Protein AF-A0A814SRB3-F1 (afdb_monomer)

InterPro domains:
  IPR000651 Ras-like guanine nucleotide exchange factor, N-terminal [PF00618] (20-119)
  IPR000651 Ras-like guanine nucleotide exchange factor, N-terminal [PS50212] (16-151)
  IPR023578 Ras guanine nucleotide exchange factor domain superfamily [SSF48366] (12-140)

Secondary structure (DSSP, 8-state):
------------------------HHHHHHHHHHHTTTS---TT-THHHHHHHHHHHHS-HHHHHHHHHHHHHPPP--SSS--HHHHHHHHHHHHHHHHHHHHHHGGGTTSSHHHHHHHHHHHHHHHHHTTT-TTHHHHHHHHHHHHHTT-

Nearest PDB structures (foldseek):
  4mgk-assembly1_E  TM=8.396E-01  e=3.286E-05  Mus musculus
  3cf6-assembly1_E  TM=8.317E-01  e=3.627E-05  Mus musculus
  7b9s-assembly1_W  TM=4.791E-01  e=9.067E+00  M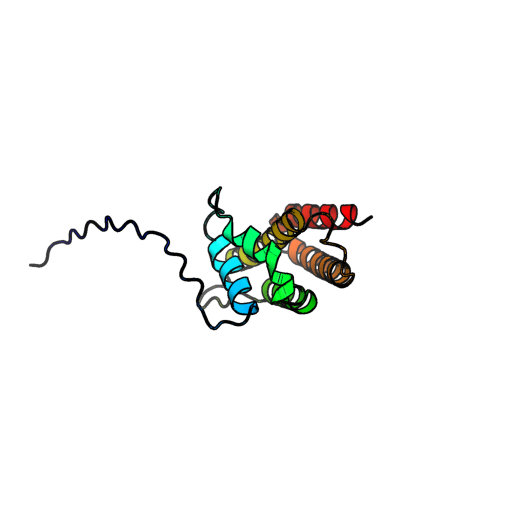ycobacterium xenopi RIVM700367

Foldseek 3Di:
DDDDDDPPPPDPPPPPPPPDDPDQLLVVLVCCLVPCLVPDNPVPCCVLLVCLVCVVVRPPPVRSLVSLVCQLPDQPPDPDDSPVVVNVSSNVSSLVSVLVSCVSCPPNQPVDVVSVVSLVVSLVVLVVCCVVPVVSVVSSVSSVVSNVVVD

pLDDT: mean 74.63, std 18.56, range [32.97, 94.38]

Organism: NCBI:txid433720

Sequence (151 aa):
MSTRGSLSCSDRKSFHKYFVMSGTSEKMLEHFLETYICVTYEEGDTSLDDFLSTYVIFMPINQICARLLSIYKAKPQSRLGENIDLVLQQKVKVIRFILEWYDVSRETFFEDPKINVFLEDLHQLIRVDMKIFSQLKEEIKLIEAIIENDT

Solvent-accessible surface area (backbone atoms only — not comparable to full-atom values): 9365 Å² total; per-residue (Å²): 134,91,77,82,89,80,83,80,78,84,68,84,73,72,82,73,78,75,88,78,68,104,53,61,59,66,54,53,53,51,48,44,59,61,49,48,66,64,46,74,73,59,94,81,67,60,65,58,56,57,42,63,74,48,38,73,82,69,40,52,68,71,55,55,50,52,48,52,52,52,57,53,71,50,75,72,88,56,88,77,60,88,52,63,64,60,48,48,50,50,40,51,38,52,53,51,51,50,53,52,46,42,67,70,38,50,90,61,50,68,74,50,68,65,49,56,57,45,50,54,54,50,50,58,49,49,66,59,47,34,78,80,36,71,74,46,60,60,55,49,52,56,53,50,52,54,60,58,72,77,110

Radius of gyration: 18.44 Å; Cα contacts (8 Å, |Δi|>4): 79; chains: 1; bounding box: 42×43×53 Å

Mean predicted aligned error: 11.33 Å

Structure (mmCIF, N/CA/C/O backbone):
data_AF-A0A814SRB3-F1
#
_entry.id   AF-A0A814SRB3-F1
#
loop_
_atom_site.group_PDB
_atom_site.id
_atom_site.type_symbol
_atom_site.label_atom_id
_atom_site.label_alt_id
_atom_site.label_comp_id
_atom_site.label_asym_id
_atom_site.label_entity_id
_atom_site.label_seq_id
_atom_site.pdbx_PDB_ins_code
_atom_site.Cartn_x
_atom_site.Cartn_y
_atom_site.Cartn_z
_atom_site.occupancy
_atom_site.B_iso_or_equiv
_atom_site.auth_seq_id
_atom_site.auth_comp_id
_atom_site.auth_asym_id
_atom_site.auth_atom_id
_atom_site.pdbx_PDB_model_num
ATOM 1 N N . MET A 1 1 ? 29.426 31.732 36.204 1.00 36.28 1 MET A N 1
ATOM 2 C CA . MET A 1 1 ? 28.036 32.015 35.794 1.00 36.28 1 MET A CA 1
ATOM 3 C C . MET A 1 1 ? 27.944 31.731 34.307 1.00 36.28 1 MET A C 1
ATOM 5 O O . MET A 1 1 ? 28.522 32.465 33.519 1.00 36.28 1 MET A O 1
ATOM 9 N N . SER A 1 2 ? 27.339 30.597 33.951 1.00 39.72 2 SER A N 1
ATOM 10 C CA . SER A 1 2 ? 27.008 30.256 32.567 1.00 39.72 2 SER A CA 1
ATOM 11 C C . SER A 1 2 ? 25.901 31.167 32.070 1.00 39.72 2 SER A C 1
ATOM 13 O O . SER A 1 2 ? 24.869 31.257 32.730 1.00 39.72 2 SER A O 1
ATOM 15 N N . THR A 1 3 ? 26.058 31.730 30.874 1.00 37.88 3 THR A N 1
ATOM 16 C CA . THR A 1 3 ? 24.902 32.138 30.072 1.00 37.88 3 THR A CA 1
ATOM 17 C C . THR A 1 3 ? 25.251 32.161 28.589 1.00 37.88 3 THR A C 1
ATOM 19 O O . THR A 1 3 ? 26.063 32.971 28.165 1.00 37.88 3 THR A O 1
ATOM 22 N N . ARG A 1 4 ? 24.565 31.264 27.862 1.00 34.19 4 ARG A N 1
ATOM 23 C CA . ARG A 1 4 ? 23.973 31.413 26.518 1.00 34.19 4 ARG A CA 1
ATOM 24 C C . ARG A 1 4 ? 24.937 31.828 25.395 1.00 34.19 4 ARG A C 1
ATOM 26 O O . ARG A 1 4 ? 25.392 32.954 25.338 1.00 34.19 4 ARG A O 1
ATOM 33 N N . GLY A 1 5 ? 25.271 30.962 24.441 1.00 36.69 5 GLY A N 1
ATOM 34 C CA . GLY A 1 5 ? 24.335 30.140 23.673 1.00 36.69 5 GLY A CA 1
ATOM 35 C C . GLY A 1 5 ? 23.765 30.982 22.536 1.00 36.69 5 GLY A C 1
ATOM 36 O O . GLY A 1 5 ? 22.686 31.551 22.655 1.00 36.69 5 GLY A O 1
ATOM 37 N N . SER A 1 6 ? 24.523 31.094 21.451 1.00 36.88 6 SER A N 1
ATOM 38 C CA . SER A 1 6 ? 24.049 31.589 20.159 1.00 36.88 6 SER A CA 1
ATOM 39 C C . SER A 1 6 ? 24.796 30.823 19.073 1.00 36.88 6 SER A C 1
ATOM 41 O O . SER A 1 6 ? 25.716 31.339 18.450 1.00 36.88 6 SER A O 1
ATOM 43 N N . LEU A 1 7 ? 24.431 29.551 18.891 1.00 39.53 7 LEU A N 1
ATOM 44 C CA . LEU A 1 7 ? 24.658 28.887 17.613 1.00 39.53 7 LEU A CA 1
ATOM 45 C C . LEU A 1 7 ? 23.464 29.243 16.730 1.00 39.53 7 LEU A C 1
ATOM 47 O O . LEU A 1 7 ? 22.395 28.644 16.819 1.00 39.53 7 LEU A O 1
ATOM 51 N N . SER A 1 8 ? 23.658 30.276 15.917 1.00 37.69 8 SER A N 1
ATOM 52 C CA . S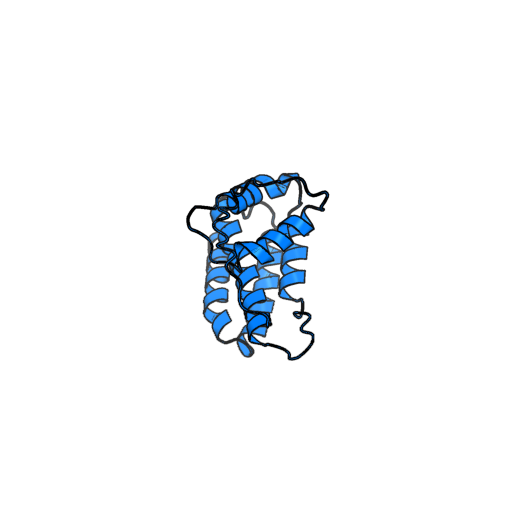ER A 1 8 ? 22.900 30.456 14.687 1.00 37.69 8 SER A CA 1
ATOM 53 C C . SER A 1 8 ? 23.287 29.299 13.770 1.00 37.69 8 SER A C 1
ATOM 55 O O . SER A 1 8 ? 24.365 29.317 13.181 1.00 37.69 8 SER A O 1
ATOM 57 N N . CYS A 1 9 ? 22.461 28.256 13.703 1.00 32.97 9 CYS A N 1
ATOM 58 C CA . CYS A 1 9 ? 22.652 27.189 12.728 1.00 32.97 9 CYS A CA 1
ATOM 59 C C . CYS A 1 9 ? 21.908 27.580 11.449 1.00 32.97 9 CYS A C 1
ATOM 61 O O . CYS A 1 9 ? 20.851 27.049 11.121 1.00 32.97 9 CYS A O 1
ATOM 63 N N . SER A 1 10 ? 22.480 28.543 10.732 1.00 46.66 10 SER A N 1
ATOM 64 C CA . SER A 1 10 ? 22.269 28.667 9.294 1.00 46.66 10 SER A CA 1
ATOM 65 C C . SER A 1 10 ? 23.142 27.624 8.604 1.00 46.66 10 SER A C 1
ATOM 67 O O . SER A 1 10 ? 24.121 27.970 7.957 1.00 46.66 10 SER A O 1
ATOM 69 N N . ASP A 1 11 ? 22.801 26.347 8.753 1.00 38.66 11 ASP A N 1
ATOM 70 C CA . ASP A 1 11 ? 23.360 25.290 7.918 1.00 38.66 11 ASP A CA 1
ATOM 71 C C . ASP A 1 11 ? 22.250 24.783 7.013 1.00 38.66 11 ASP A C 1
ATOM 73 O O . ASP A 1 11 ? 21.503 23.854 7.327 1.00 38.66 11 ASP A O 1
ATOM 77 N N . ARG A 1 12 ? 22.143 25.446 5.857 1.00 46.28 12 ARG A N 1
ATOM 78 C CA . ARG A 1 12 ? 21.509 24.884 4.668 1.00 46.28 12 ARG A CA 1
ATOM 79 C C . ARG A 1 12 ? 22.266 23.607 4.330 1.00 46.28 12 ARG A C 1
ATOM 81 O O . ARG A 1 12 ? 23.231 23.635 3.572 1.00 46.28 12 ARG A O 1
ATOM 88 N N . LYS A 1 13 ? 21.832 22.490 4.914 1.00 41.09 13 LYS A N 1
ATOM 89 C CA . LYS A 1 13 ? 22.246 21.151 4.513 1.00 41.09 13 LYS A CA 1
ATOM 90 C C . LYS A 1 13 ? 21.682 20.924 3.122 1.00 41.09 13 LYS A C 1
ATOM 92 O O . LYS A 1 13 ? 20.573 20.446 2.931 1.00 41.09 13 LYS A O 1
ATOM 97 N N . SER A 1 14 ? 22.466 21.345 2.144 1.00 41.34 14 SER A N 1
ATOM 98 C CA . SER A 1 14 ? 22.407 20.869 0.781 1.00 41.34 14 SER A CA 1
ATOM 99 C C . SER A 1 14 ? 22.209 19.356 0.816 1.00 41.34 14 SER A C 1
ATOM 101 O O . SER A 1 14 ? 23.125 18.640 1.229 1.00 41.34 14 SER A O 1
ATOM 103 N N . PHE A 1 15 ? 21.011 18.912 0.429 1.00 37.53 15 PHE A N 1
ATOM 104 C CA . PHE A 1 15 ? 20.609 17.525 0.215 1.00 37.53 15 PHE A CA 1
ATOM 105 C C . PHE A 1 15 ? 21.482 16.913 -0.889 1.00 37.53 15 PHE A C 1
ATOM 107 O O . PHE A 1 15 ? 21.058 16.673 -2.013 1.00 37.53 15 PHE A O 1
ATOM 114 N N . HIS A 1 16 ? 22.754 16.683 -0.577 1.00 39.22 16 HIS A N 1
ATOM 115 C CA . HIS A 1 16 ? 23.596 15.777 -1.332 1.00 39.22 16 HIS A CA 1
ATOM 116 C C . HIS A 1 16 ? 23.114 14.390 -0.939 1.00 39.22 16 HIS A C 1
ATOM 118 O O . HIS A 1 16 ? 23.508 13.822 0.077 1.00 39.22 16 HIS A O 1
ATOM 124 N N . LYS A 1 17 ? 22.138 13.937 -1.720 1.00 47.78 17 LYS A N 1
ATOM 125 C CA . LYS A 1 17 ? 21.506 12.626 -1.743 1.00 47.78 17 LYS A CA 1
ATOM 126 C C . LYS A 1 17 ? 22.597 11.559 -1.929 1.00 47.78 17 LYS A C 1
ATOM 128 O O . LYS A 1 17 ? 22.854 11.099 -3.035 1.00 47.78 17 LYS A O 1
ATOM 133 N N . TYR A 1 18 ? 23.289 11.200 -0.845 1.00 45.28 18 TYR A N 1
ATOM 134 C CA . TYR A 1 18 ? 24.219 10.071 -0.797 1.00 45.28 18 TYR A CA 1
ATOM 135 C C . TYR A 1 18 ? 23.410 8.766 -0.808 1.00 45.28 18 TYR A C 1
ATOM 137 O O . TYR A 1 18 ? 23.249 8.106 0.215 1.00 45.28 18 TYR A O 1
ATOM 145 N N . PHE A 1 19 ? 22.889 8.390 -1.978 1.00 42.22 19 PHE A N 1
ATOM 146 C CA . PHE A 1 19 ? 22.330 7.059 -2.233 1.00 42.22 19 PHE A CA 1
ATOM 147 C C . PHE A 1 19 ? 23.471 6.055 -2.421 1.00 42.22 19 PHE A C 1
ATOM 149 O O . PHE A 1 19 ? 23.709 5.528 -3.500 1.00 42.22 19 PHE A O 1
ATOM 156 N N . VAL A 1 20 ? 24.222 5.811 -1.352 1.00 43.62 20 VAL A N 1
ATOM 157 C CA . VAL A 1 20 ? 25.066 4.622 -1.243 1.00 43.62 20 VAL A CA 1
ATOM 158 C C . VAL A 1 20 ? 24.901 4.105 0.173 1.00 43.62 20 VAL A C 1
ATOM 160 O O . VAL A 1 20 ? 25.687 4.408 1.066 1.00 43.62 20 VAL A O 1
ATOM 163 N N . MET A 1 21 ? 23.846 3.329 0.395 1.00 46.47 21 MET A N 1
ATOM 164 C CA . MET A 1 21 ? 23.771 2.489 1.579 1.00 46.47 21 MET A CA 1
ATOM 165 C C . MET A 1 21 ? 23.646 1.042 1.128 1.00 46.47 21 MET A C 1
ATOM 167 O O . MET A 1 21 ? 22.774 0.693 0.344 1.00 46.47 21 MET A O 1
ATOM 171 N N . SER A 1 22 ? 24.555 0.217 1.638 1.00 48.94 22 SER A N 1
ATOM 172 C CA . SER A 1 22 ? 24.592 -1.247 1.566 1.00 48.94 22 SER A CA 1
ATOM 173 C C . SER A 1 2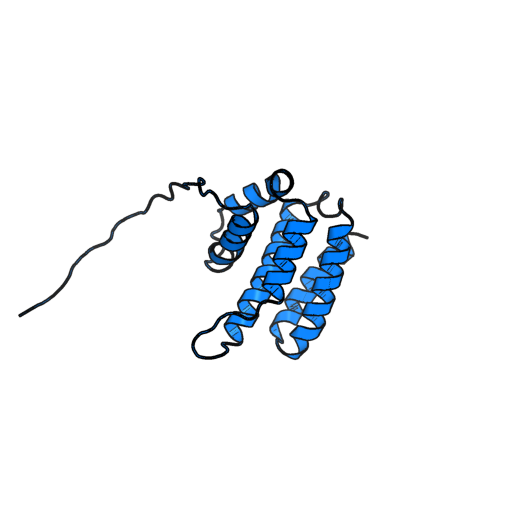2 ? 23.374 -1.880 2.272 1.00 48.94 22 SER A C 1
ATOM 175 O O . SER A 1 22 ? 23.494 -2.622 3.248 1.00 48.94 22 SER A O 1
ATOM 177 N N . GLY A 1 23 ? 22.167 -1.499 1.864 1.00 52.75 23 GLY A N 1
ATOM 178 C CA . GLY A 1 23 ? 20.904 -1.994 2.387 1.00 52.75 23 GLY A CA 1
ATOM 179 C C . GLY A 1 23 ? 20.193 -2.780 1.302 1.00 52.75 23 GLY A C 1
ATOM 180 O O . GLY A 1 23 ? 20.130 -2.336 0.161 1.00 52.75 23 GLY A O 1
ATOM 181 N N . THR A 1 24 ? 19.662 -3.948 1.648 1.00 67.12 24 THR A N 1
ATOM 182 C CA . THR A 1 24 ? 18.690 -4.650 0.807 1.00 67.12 24 THR A CA 1
ATOM 183 C C . THR A 1 24 ? 17.595 -3.676 0.363 1.00 67.12 24 THR A C 1
ATOM 185 O O . THR A 1 24 ? 17.286 -2.719 1.078 1.00 67.12 24 THR A O 1
ATOM 188 N N . SER A 1 25 ? 17.003 -3.903 -0.810 1.00 71.19 25 SER A N 1
ATOM 189 C CA . SER A 1 25 ? 15.925 -3.065 -1.350 1.00 71.19 25 SER A CA 1
ATOM 190 C C . SER A 1 25 ? 14.786 -2.851 -0.336 1.00 71.19 25 SER A C 1
ATOM 192 O O . SER A 1 25 ? 14.158 -1.795 -0.310 1.00 71.19 25 SER A O 1
ATOM 194 N N . GLU A 1 26 ? 14.606 -3.795 0.590 1.00 74.75 26 GLU A N 1
ATOM 195 C CA . GLU A 1 26 ? 13.715 -3.714 1.753 1.00 74.75 26 GLU A CA 1
ATOM 196 C C . GLU A 1 26 ? 13.993 -2.520 2.682 1.00 74.75 26 GLU A C 1
ATOM 198 O O . GLU A 1 26 ? 13.060 -1.839 3.099 1.00 74.75 26 GLU A O 1
ATOM 203 N N . LYS A 1 27 ? 15.262 -2.221 2.989 1.00 73.06 27 LYS A N 1
ATOM 204 C CA . LYS A 1 27 ? 15.624 -1.087 3.856 1.00 73.06 27 LYS A CA 1
ATOM 205 C C . LYS A 1 27 ? 15.361 0.256 3.186 1.00 73.06 27 LYS A C 1
ATOM 207 O O . LYS A 1 27 ? 15.072 1.230 3.873 1.00 73.06 27 LYS A O 1
ATOM 212 N N . MET A 1 28 ? 15.465 0.313 1.857 1.00 75.81 28 MET A N 1
ATOM 213 C CA . MET A 1 28 ? 15.093 1.515 1.109 1.00 75.81 28 MET A CA 1
ATOM 214 C C . MET A 1 28 ? 13.585 1.748 1.196 1.00 75.81 28 MET A C 1
ATOM 216 O O . MET A 1 28 ? 13.171 2.857 1.513 1.00 75.81 28 MET A O 1
ATOM 220 N N . LEU A 1 29 ? 12.776 0.700 1.016 1.00 79.38 29 LEU A N 1
ATOM 221 C CA . LEU A 1 29 ? 11.322 0.777 1.179 1.00 79.38 29 LEU A CA 1
ATOM 222 C C . LEU A 1 29 ? 10.921 1.254 2.586 1.00 79.38 29 LEU A C 1
ATOM 224 O O . LEU A 1 29 ? 10.077 2.137 2.719 1.00 79.38 29 LEU A O 1
ATOM 228 N N . GLU A 1 30 ? 11.548 0.711 3.633 1.00 78.44 30 GLU A N 1
ATOM 229 C CA . GLU A 1 30 ? 11.336 1.170 5.014 1.00 78.44 30 GLU A CA 1
ATOM 230 C C . GLU A 1 30 ? 11.690 2.646 5.182 1.00 78.44 30 GLU A C 1
ATOM 232 O O . GLU A 1 30 ? 10.905 3.406 5.744 1.00 78.44 30 GLU A O 1
ATOM 237 N N . HIS A 1 31 ? 12.830 3.074 4.638 1.00 76.69 31 HIS A N 1
ATOM 238 C CA . HIS A 1 31 ? 13.252 4.466 4.704 1.00 76.69 31 HIS A CA 1
ATOM 239 C C . HIS A 1 31 ? 12.275 5.409 3.990 1.00 76.69 31 HIS A C 1
ATOM 241 O O . HIS A 1 31 ? 11.988 6.487 4.514 1.00 76.69 31 HIS A O 1
ATOM 247 N N . PHE A 1 32 ? 11.730 5.005 2.837 1.00 75.94 32 PHE A N 1
ATOM 248 C CA . PHE A 1 32 ? 10.703 5.770 2.130 1.00 75.94 32 PHE A CA 1
ATOM 249 C C . PHE A 1 32 ? 9.414 5.884 2.954 1.00 75.94 32 PHE A C 1
ATOM 251 O O . PHE A 1 32 ? 8.904 6.986 3.152 1.00 75.94 32 PHE A O 1
ATOM 258 N N . LEU A 1 33 ? 8.936 4.779 3.529 1.00 74.44 33 LEU A N 1
ATOM 259 C CA . LEU A 1 33 ? 7.753 4.774 4.398 1.00 74.44 33 LEU A CA 1
ATOM 260 C C . LEU A 1 33 ? 7.949 5.601 5.684 1.00 74.44 33 LEU A C 1
ATOM 262 O O . LEU A 1 33 ? 7.010 6.246 6.161 1.00 74.44 33 LEU A O 1
ATOM 266 N N . GLU A 1 34 ? 9.154 5.597 6.256 1.00 71.12 34 GLU A N 1
ATOM 267 C CA . GLU A 1 34 ? 9.488 6.354 7.467 1.00 71.12 34 GLU A CA 1
ATOM 268 C C . GLU A 1 34 ? 9.713 7.843 7.202 1.00 71.12 34 GLU A C 1
ATOM 270 O O . GLU A 1 34 ? 9.266 8.664 7.999 1.00 71.12 34 GLU A O 1
ATOM 275 N N . THR A 1 35 ? 10.393 8.197 6.112 1.00 64.44 35 THR A N 1
ATOM 276 C CA . THR A 1 35 ? 10.882 9.564 5.873 1.00 64.44 35 THR A CA 1
ATOM 277 C C . THR A 1 35 ? 9.922 10.360 4.998 1.00 64.44 35 THR A C 1
ATOM 279 O O . THR A 1 35 ? 9.543 11.464 5.377 1.00 64.44 35 THR A O 1
ATOM 282 N N . TYR A 1 36 ? 9.460 9.785 3.886 1.00 60.62 36 TYR A N 1
ATOM 283 C CA . TYR A 1 36 ? 8.704 10.517 2.862 1.00 60.62 36 TYR A CA 1
ATOM 284 C C . TYR A 1 36 ? 7.206 10.610 3.149 1.00 60.62 36 TYR A C 1
ATOM 286 O O . TYR A 1 36 ? 6.561 11.566 2.743 1.00 60.62 36 TYR A O 1
ATOM 294 N N . ILE A 1 37 ? 6.635 9.653 3.887 1.00 62.69 37 ILE A N 1
ATOM 295 C CA . ILE A 1 37 ? 5.206 9.698 4.255 1.00 62.69 37 ILE A CA 1
ATOM 296 C C . ILE A 1 37 ? 5.005 10.212 5.695 1.00 62.69 37 ILE A C 1
ATOM 298 O O . ILE A 1 37 ? 3.882 10.335 6.176 1.00 62.69 37 ILE A O 1
ATOM 302 N N . CYS A 1 38 ? 6.083 10.506 6.436 1.00 54.03 38 CYS A N 1
ATOM 303 C CA . CYS A 1 38 ? 6.005 11.105 7.778 1.00 54.03 38 CYS A CA 1
ATOM 304 C C . CYS A 1 38 ? 6.266 12.606 7.783 1.00 54.03 38 CYS A C 1
ATOM 306 O O . CYS A 1 38 ? 5.654 13.335 8.563 1.00 54.03 38 CYS A O 1
ATOM 308 N N . VAL A 1 39 ? 7.216 13.041 6.965 1.00 48.09 39 VAL A N 1
ATOM 309 C CA . VAL A 1 39 ? 7.514 14.442 6.725 1.00 48.09 39 VA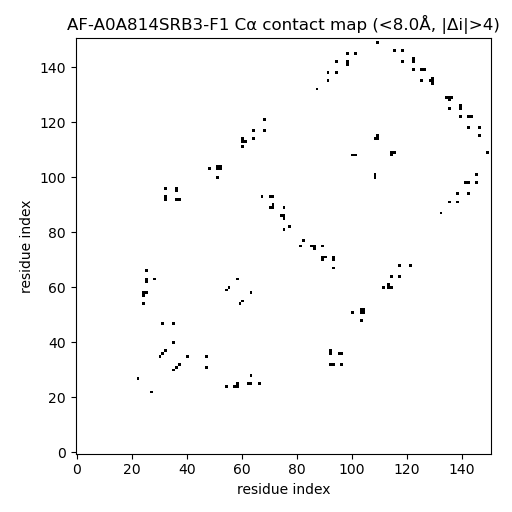L A CA 1
ATOM 310 C C . VAL A 1 39 ? 6.782 14.734 5.436 1.00 48.09 39 VAL A C 1
ATOM 312 O O . VAL A 1 39 ? 7.059 14.072 4.449 1.00 48.09 39 VAL A O 1
ATOM 315 N N . THR A 1 40 ? 5.761 15.582 5.516 1.00 50.16 40 THR A N 1
ATOM 316 C CA . THR A 1 40 ? 5.023 16.192 4.406 1.00 50.16 40 THR A CA 1
ATOM 317 C C . THR A 1 40 ? 5.697 15.925 3.067 1.00 50.16 40 THR A C 1
ATOM 319 O O . THR A 1 40 ? 6.820 16.377 2.888 1.00 50.16 40 THR A O 1
ATOM 322 N N . TYR A 1 41 ? 5.050 15.173 2.175 1.00 51.97 41 TYR A N 1
ATOM 323 C CA . TYR A 1 41 ? 5.474 15.066 0.781 1.00 51.97 41 TYR A CA 1
ATOM 324 C C . TYR A 1 41 ? 5.746 16.495 0.289 1.00 51.97 41 TYR A C 1
ATOM 326 O O . TYR A 1 41 ? 4.812 17.281 0.120 1.00 51.97 41 TYR A O 1
ATOM 334 N N . GLU A 1 42 ? 7.015 16.891 0.213 1.00 49.91 42 GLU A N 1
ATOM 335 C CA . GLU A 1 42 ? 7.379 18.217 -0.259 1.00 49.91 42 GLU A CA 1
ATOM 336 C C . GLU A 1 42 ? 7.098 18.162 -1.764 1.00 49.91 42 GLU A C 1
ATOM 338 O O . GLU A 1 42 ? 7.690 17.342 -2.471 1.00 49.91 42 GLU A O 1
ATOM 343 N N . GLU A 1 43 ? 6.129 18.949 -2.246 1.00 44.50 43 GLU A N 1
ATOM 344 C CA . GLU A 1 43 ? 5.797 19.038 -3.674 1.00 44.50 43 GLU A CA 1
ATOM 345 C C . GLU A 1 43 ? 7.092 19.255 -4.481 1.00 44.50 43 GLU A C 1
ATOM 347 O O . GLU A 1 43 ? 7.670 20.343 -4.466 1.00 44.50 43 GLU A O 1
ATOM 352 N N . GLY A 1 44 ? 7.572 18.204 -5.159 1.00 51.28 44 GLY A N 1
ATOM 353 C CA . GLY A 1 44 ? 8.810 18.224 -5.946 1.00 51.28 44 GLY A CA 1
ATOM 354 C C . GLY A 1 44 ? 9.840 17.130 -5.634 1.00 51.28 44 GLY A C 1
ATOM 355 O O . GLY A 1 44 ? 10.827 17.031 -6.365 1.00 51.28 44 GLY A O 1
ATOM 356 N N . ASP A 1 45 ? 9.641 16.293 -4.612 1.00 61.59 45 ASP A N 1
ATOM 357 C CA . ASP A 1 45 ? 10.554 15.181 -4.305 1.00 61.59 45 ASP A CA 1
ATOM 358 C C . ASP A 1 45 ? 10.363 13.972 -5.251 1.00 61.59 45 ASP A C 1
ATOM 360 O O . ASP A 1 45 ? 9.781 12.949 -4.898 1.00 61.59 45 ASP A O 1
ATOM 364 N N . THR A 1 46 ? 10.959 14.031 -6.449 1.00 66.94 46 THR A N 1
ATOM 365 C CA . THR A 1 46 ? 10.923 12.960 -7.483 1.00 66.94 46 THR A CA 1
ATOM 366 C C . THR A 1 46 ? 11.586 11.642 -7.066 1.00 66.94 46 THR A C 1
ATOM 368 O O . THR A 1 46 ? 11.636 10.670 -7.813 1.00 66.94 46 THR A O 1
ATOM 371 N N . SER A 1 47 ? 12.168 11.595 -5.871 1.00 71.81 47 SER A N 1
ATOM 372 C CA . SER A 1 47 ? 12.925 10.443 -5.397 1.00 71.81 47 SER A CA 1
ATOM 373 C C . SER A 1 47 ? 12.089 9.192 -5.137 1.00 71.81 47 SER A C 1
ATOM 375 O O . SER A 1 47 ? 12.643 8.099 -5.274 1.00 71.81 47 SER A O 1
ATOM 377 N N . LEU A 1 48 ? 10.810 9.336 -4.755 1.00 75.81 48 LEU A N 1
ATOM 378 C CA . LEU A 1 48 ? 9.933 8.176 -4.618 1.00 75.81 48 LEU A CA 1
ATOM 379 C C . LEU A 1 48 ? 9.532 7.658 -5.998 1.00 75.81 48 LEU A C 1
ATOM 381 O O . LEU A 1 48 ? 9.630 6.459 -6.231 1.00 75.81 48 LEU A O 1
ATOM 385 N N . ASP A 1 49 ? 9.194 8.551 -6.925 1.00 78.81 49 ASP A N 1
ATOM 386 C CA . ASP A 1 49 ? 8.843 8.204 -8.305 1.00 78.81 49 ASP A CA 1
ATOM 387 C C . ASP A 1 49 ? 9.989 7.469 -9.013 1.00 78.81 49 ASP A C 1
ATOM 389 O O . ASP A 1 49 ? 9.770 6.440 -9.655 1.00 78.81 49 ASP A O 1
ATOM 393 N N . ASP A 1 50 ? 11.232 7.934 -8.833 1.00 81.75 50 ASP A N 1
ATOM 394 C CA . ASP A 1 50 ? 12.436 7.274 -9.355 1.00 81.75 50 ASP A CA 1
ATOM 395 C C . ASP A 1 50 ? 12.583 5.847 -8.790 1.00 81.75 50 ASP A C 1
ATOM 397 O O . ASP A 1 50 ? 12.945 4.906 -9.507 1.00 81.75 50 ASP A O 1
ATOM 401 N N . PHE A 1 51 ? 12.297 5.667 -7.495 1.00 80.44 51 PHE A N 1
ATOM 402 C CA . PHE A 1 51 ? 12.317 4.354 -6.851 1.00 80.44 51 PHE A CA 1
ATOM 403 C C . PHE A 1 51 ? 11.192 3.462 -7.383 1.00 80.44 51 PHE A C 1
ATOM 405 O O . PHE A 1 51 ? 11.463 2.343 -7.806 1.00 80.44 51 PHE A O 1
ATOM 412 N N . LEU A 1 52 ? 9.953 3.951 -7.432 1.00 81.44 52 LEU A N 1
ATOM 413 C CA . LEU A 1 52 ? 8.781 3.230 -7.939 1.00 81.44 52 LEU A CA 1
ATOM 414 C C . LEU A 1 52 ? 8.866 2.925 -9.444 1.00 81.44 52 LEU A C 1
ATOM 416 O O . LEU A 1 52 ? 8.258 1.970 -9.910 1.00 81.44 52 LEU A O 1
ATOM 420 N N . SER A 1 53 ? 9.677 3.661 -10.201 1.00 80.62 53 SER A N 1
ATOM 421 C CA . SER A 1 53 ? 9.951 3.354 -11.611 1.00 80.62 53 SER A CA 1
ATOM 422 C C . SER A 1 53 ? 11.008 2.258 -11.790 1.00 80.62 53 SER A C 1
ATOM 424 O O . SER A 1 53 ? 11.059 1.599 -12.826 1.00 80.62 53 SER A O 1
ATOM 426 N N . THR A 1 54 ? 11.882 2.048 -10.798 1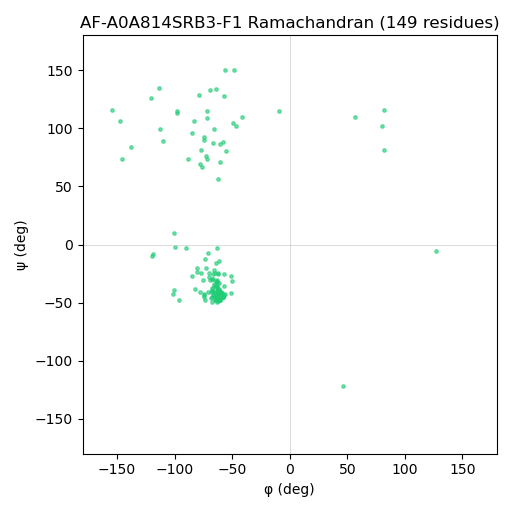.00 80.00 54 THR A N 1
ATOM 427 C CA . THR A 1 54 ? 13.045 1.146 -10.916 1.00 80.00 54 THR A CA 1
ATOM 428 C C . THR A 1 54 ? 13.032 -0.028 -9.938 1.00 80.00 54 THR A C 1
ATOM 430 O O . THR A 1 54 ? 13.848 -0.943 -10.079 1.00 80.00 54 THR A O 1
ATOM 433 N N . TYR A 1 55 ? 12.101 -0.058 -8.976 1.00 78.25 55 TYR A N 1
ATOM 434 C CA . TYR A 1 55 ? 12.067 -1.061 -7.907 1.00 78.25 55 TYR A CA 1
ATOM 435 C C . TYR A 1 55 ? 11.999 -2.485 -8.458 1.00 78.25 55 TYR A C 1
ATOM 437 O O . TYR A 1 55 ? 12.667 -3.351 -7.904 1.00 78.25 55 TYR A O 1
ATOM 445 N N . VAL A 1 56 ? 11.303 -2.723 -9.577 1.00 76.56 56 VAL A N 1
ATOM 446 C CA . VAL A 1 56 ? 11.181 -4.054 -10.202 1.00 76.56 56 VAL A CA 1
ATOM 447 C C . VAL A 1 56 ? 12.531 -4.695 -10.549 1.00 76.56 56 VAL A C 1
ATOM 449 O O . VAL A 1 56 ? 12.638 -5.919 -10.583 1.00 76.56 56 VAL A O 1
ATOM 452 N N . ILE A 1 57 ? 13.585 -3.895 -10.758 1.00 77.50 57 ILE A N 1
ATOM 453 C CA . ILE A 1 57 ? 14.941 -4.375 -11.078 1.00 77.50 57 ILE A CA 1
ATOM 454 C C . ILE A 1 57 ? 15.641 -4.937 -9.828 1.00 77.50 57 ILE A C 1
ATOM 456 O O . ILE A 1 57 ? 16.463 -5.849 -9.923 1.00 77.50 57 ILE A O 1
ATOM 460 N N . PHE A 1 58 ? 15.317 -4.408 -8.646 1.00 77.44 58 PHE A N 1
ATOM 461 C CA . PHE A 1 58 ? 16.033 -4.683 -7.392 1.00 77.44 58 PHE A CA 1
ATOM 462 C C . PHE A 1 58 ? 15.150 -5.320 -6.305 1.00 77.44 58 PHE A C 1
ATOM 464 O O . PHE A 1 58 ? 15.652 -5.755 -5.265 1.00 77.44 58 PHE A O 1
ATOM 471 N N . MET A 1 59 ? 13.838 -5.368 -6.521 1.00 81.06 59 MET A N 1
ATOM 472 C CA . MET A 1 59 ? 12.834 -5.917 -5.622 1.00 81.06 59 MET A CA 1
ATOM 473 C C . MET A 1 59 ? 11.685 -6.523 -6.443 1.00 81.06 59 MET A C 1
ATOM 475 O O . MET A 1 59 ? 10.854 -5.798 -6.987 1.00 81.06 59 MET A O 1
ATOM 479 N N . PRO A 1 60 ? 11.602 -7.858 -6.509 1.00 85.38 60 PRO A N 1
ATOM 480 C CA . PRO A 1 60 ? 10.451 -8.546 -7.074 1.00 85.38 60 PRO A CA 1
ATOM 481 C C . PRO A 1 60 ? 9.130 -8.146 -6.397 1.00 85.38 60 PRO A C 1
ATOM 483 O O . PRO A 1 60 ? 9.097 -7.901 -5.188 1.00 85.38 60 PRO A O 1
ATOM 486 N N . ILE A 1 61 ? 8.025 -8.184 -7.149 1.00 87.44 61 ILE A N 1
ATOM 487 C CA . ILE A 1 61 ? 6.673 -7.833 -6.673 1.00 87.44 61 ILE A CA 1
ATOM 488 C C . ILE A 1 61 ? 6.295 -8.557 -5.370 1.00 87.44 61 ILE A C 1
ATOM 490 O O . ILE A 1 61 ? 5.763 -7.966 -4.434 1.00 87.44 61 ILE A O 1
ATOM 494 N N . ASN A 1 62 ? 6.629 -9.842 -5.248 1.00 86.31 62 ASN A N 1
ATOM 495 C CA . ASN A 1 62 ? 6.332 -10.608 -4.037 1.00 86.31 62 ASN A CA 1
ATOM 496 C C . ASN A 1 62 ? 7.054 -10.071 -2.791 1.00 86.31 62 ASN A C 1
ATOM 498 O O . ASN A 1 62 ? 6.520 -10.197 -1.692 1.00 86.31 62 ASN A O 1
ATOM 502 N N . GLN A 1 63 ? 8.245 -9.484 -2.939 1.00 87.12 63 GLN A N 1
ATOM 503 C CA . GLN A 1 63 ? 8.985 -8.914 -1.813 1.00 87.12 63 GLN A CA 1
ATOM 504 C C . GLN A 1 63 ? 8.369 -7.588 -1.355 1.00 87.12 63 GLN A C 1
ATOM 506 O O . GLN A 1 63 ? 8.143 -7.426 -0.155 1.00 87.12 63 GLN A O 1
ATOM 511 N N . ILE A 1 64 ? 8.025 -6.682 -2.283 1.00 86.75 64 ILE A N 1
ATOM 512 C CA . ILE A 1 64 ? 7.390 -5.400 -1.926 1.00 86.75 64 ILE A CA 1
ATOM 513 C C . ILE A 1 64 ? 6.023 -5.630 -1.273 1.00 86.75 64 ILE A C 1
ATOM 515 O O . ILE A 1 64 ? 5.775 -5.114 -0.183 1.00 86.75 64 ILE A O 1
ATOM 519 N N . CYS A 1 65 ? 5.186 -6.501 -1.847 1.00 91.25 65 CYS A N 1
ATOM 520 C CA . CYS A 1 65 ? 3.875 -6.844 -1.295 1.00 91.25 65 CYS A CA 1
ATOM 521 C C . CYS A 1 65 ? 3.990 -7.470 0.104 1.00 91.25 65 CYS A C 1
ATOM 523 O O . CYS A 1 65 ? 3.299 -7.056 1.039 1.00 91.25 65 CYS A O 1
ATOM 525 N N . ALA A 1 66 ? 4.898 -8.438 0.283 1.00 89.75 66 ALA A N 1
ATOM 526 C CA . ALA A 1 66 ? 5.111 -9.080 1.580 1.00 89.75 66 ALA A CA 1
ATOM 527 C C . ALA A 1 66 ? 5.611 -8.085 2.637 1.00 89.75 66 ALA A C 1
ATOM 529 O O . ALA A 1 66 ? 5.155 -8.117 3.786 1.00 89.75 66 ALA A O 1
ATOM 530 N N . ARG A 1 67 ? 6.520 -7.175 2.261 1.00 88.88 67 ARG A N 1
ATOM 531 C CA . ARG A 1 67 ? 7.044 -6.161 3.179 1.00 88.88 67 ARG A CA 1
ATOM 532 C C . ARG A 1 67 ? 5.969 -5.146 3.561 1.00 88.88 67 ARG A C 1
ATOM 534 O O . ARG A 1 67 ? 5.797 -4.906 4.755 1.00 88.88 67 ARG A O 1
ATOM 541 N N . LEU A 1 68 ? 5.197 -4.628 2.605 1.00 90.31 68 LEU A N 1
ATOM 542 C CA . LEU A 1 68 ? 4.087 -3.702 2.867 1.00 90.31 68 LEU A CA 1
ATOM 543 C C . LEU A 1 68 ? 3.040 -4.320 3.806 1.00 90.31 68 LEU A C 1
ATOM 545 O O . LEU A 1 68 ? 2.664 -3.695 4.800 1.00 90.31 68 LEU A O 1
ATOM 549 N N . LEU A 1 69 ? 2.643 -5.579 3.578 1.00 91.00 69 LEU A N 1
ATOM 550 C CA . LEU A 1 69 ? 1.741 -6.300 4.488 1.00 91.00 69 LEU A CA 1
ATOM 551 C C . LEU A 1 69 ? 2.346 -6.481 5.881 1.00 91.00 69 LEU A C 1
ATOM 553 O O . LEU A 1 69 ? 1.651 -6.316 6.887 1.00 91.00 69 LEU A O 1
ATOM 557 N N . SER A 1 70 ? 3.633 -6.825 5.961 1.00 90.06 70 SER A N 1
ATOM 558 C CA . SER A 1 70 ? 4.325 -6.962 7.243 1.00 90.06 70 SER A CA 1
ATOM 559 C C . SER A 1 70 ? 4.332 -5.646 8.016 1.00 90.06 70 SER A C 1
ATOM 561 O O . SER A 1 70 ? 4.145 -5.674 9.230 1.00 90.06 70 SER A O 1
ATOM 563 N N . ILE A 1 71 ? 4.541 -4.514 7.342 1.00 87.06 71 ILE A N 1
ATOM 564 C CA . ILE A 1 71 ? 4.544 -3.187 7.964 1.00 87.06 71 ILE A CA 1
ATOM 565 C C . ILE A 1 71 ? 3.126 -2.796 8.384 1.00 87.06 71 ILE A C 1
ATOM 567 O O . ILE A 1 71 ? 2.949 -2.299 9.491 1.00 87.06 71 ILE A O 1
ATOM 571 N N . TYR A 1 72 ? 2.103 -3.083 7.578 1.00 89.25 72 TYR A N 1
ATOM 572 C CA . TYR A 1 72 ? 0.707 -2.806 7.933 1.00 89.25 72 TYR A CA 1
ATOM 573 C C . TYR A 1 72 ? 0.241 -3.575 9.183 1.00 89.25 72 TYR A C 1
ATOM 575 O O . TYR A 1 72 ? -0.505 -3.052 10.020 1.00 89.25 72 TYR A O 1
ATOM 583 N N . LYS A 1 73 ? 0.671 -4.839 9.304 1.00 87.62 73 LYS A N 1
ATOM 584 C CA . LYS A 1 73 ? 0.354 -5.733 10.432 1.00 87.62 73 LYS A CA 1
ATOM 585 C C . LYS A 1 73 ? 1.227 -5.479 11.661 1.00 87.62 73 LYS A C 1
ATOM 587 O O . LYS A 1 73 ? 0.860 -5.904 12.759 1.00 87.62 73 LYS A O 1
ATOM 592 N N . ALA A 1 74 ? 2.386 -4.843 11.496 1.00 83.50 74 ALA A N 1
ATOM 593 C CA . ALA A 1 74 ? 3.301 -4.597 12.596 1.00 83.50 74 ALA A CA 1
ATOM 594 C C . ALA A 1 74 ? 2.653 -3.674 13.634 1.00 83.50 74 ALA A C 1
ATOM 596 O O . ALA A 1 74 ? 2.079 -2.636 13.311 1.00 83.50 74 ALA A O 1
ATOM 597 N N . LYS A 1 75 ? 2.776 -4.052 14.909 1.00 69.31 75 LYS A N 1
ATOM 598 C CA . LYS A 1 75 ? 2.467 -3.145 16.011 1.00 69.31 75 LYS A CA 1
ATOM 599 C C . LYS A 1 75 ? 3.658 -2.195 16.180 1.00 69.31 75 LYS A C 1
ATOM 601 O O . LYS A 1 75 ? 4.779 -2.698 16.298 1.00 69.31 75 LYS A O 1
ATOM 606 N N . PRO A 1 76 ? 3.459 -0.868 16.214 1.00 64.12 76 PRO A N 1
ATOM 607 C CA . PRO A 1 76 ? 4.539 0.062 16.504 1.00 64.12 76 PRO A CA 1
ATOM 608 C C . PRO A 1 76 ? 5.153 -0.298 17.861 1.00 64.12 76 PRO A C 1
ATOM 610 O O . PRO A 1 76 ? 4.443 -0.469 18.855 1.00 64.12 76 PRO A O 1
ATOM 613 N N . GLN A 1 77 ? 6.478 -0.454 17.898 1.00 56.66 77 GLN A N 1
ATOM 614 C CA . GLN A 1 77 ? 7.231 -0.718 19.126 1.00 56.66 77 GLN A CA 1
ATOM 615 C C . GLN A 1 77 ? 7.258 0.547 19.995 1.00 56.66 77 GLN A C 1
ATOM 617 O O . GLN A 1 77 ? 8.274 1.230 20.091 1.00 56.66 77 GLN A O 1
ATOM 622 N N . SER A 1 78 ? 6.141 0.886 20.636 1.00 50.59 78 SER A N 1
ATOM 623 C CA . SER A 1 78 ? 6.115 1.993 21.587 1.00 50.59 78 SER A CA 1
ATOM 624 C C . SER A 1 78 ? 6.611 1.509 22.949 1.00 50.59 78 SER A C 1
ATOM 626 O O . SER A 1 78 ? 5.924 0.780 23.669 1.00 50.59 78 SER A O 1
ATOM 628 N N . ARG A 1 79 ? 7.835 1.902 23.320 1.00 49.62 79 ARG A N 1
ATOM 629 C CA . ARG A 1 79 ? 8.244 1.905 24.728 1.00 49.62 79 ARG A CA 1
ATOM 630 C C . ARG A 1 79 ? 7.492 3.068 25.379 1.00 49.62 79 ARG A C 1
ATOM 632 O O . ARG A 1 79 ? 7.833 4.213 25.126 1.00 49.62 79 ARG A O 1
ATOM 639 N N . LEU A 1 80 ? 6.514 2.737 26.221 1.00 44.41 80 LEU A N 1
ATOM 640 C CA . LEU A 1 80 ? 5.541 3.623 26.880 1.00 44.41 80 LEU A CA 1
ATOM 641 C C . LEU A 1 80 ? 4.353 4.053 26.005 1.00 44.41 80 LEU A C 1
ATOM 643 O O . LEU A 1 80 ? 4.420 5.002 25.235 1.00 44.41 80 LEU A O 1
ATOM 647 N N . GLY A 1 81 ? 3.221 3.388 26.247 1.00 49.09 81 GLY A N 1
ATOM 648 C CA . GLY A 1 81 ? 1.904 3.769 25.750 1.00 49.09 81 GLY A CA 1
ATOM 649 C C . GLY A 1 81 ? 1.670 3.311 24.318 1.00 49.09 81 GLY A C 1
ATOM 650 O O . GLY A 1 81 ? 2.345 3.760 23.395 1.00 49.09 81 GLY A O 1
ATOM 651 N N . GLU A 1 82 ? 0.696 2.423 24.128 1.00 55.34 82 GLU A N 1
ATOM 652 C CA . GLU A 1 82 ? 0.110 2.127 22.822 1.00 55.34 82 GLU A CA 1
ATOM 653 C C . GLU A 1 82 ? -0.509 3.422 22.285 1.00 55.34 82 GLU A C 1
ATOM 655 O O . GLU A 1 82 ? -1.669 3.732 22.543 1.00 55.34 82 GLU A O 1
ATOM 660 N N . ASN A 1 83 ? 0.288 4.247 21.608 1.00 73.31 83 ASN A N 1
ATOM 661 C CA . ASN A 1 83 ? -0.237 5.428 20.957 1.00 73.31 83 ASN A CA 1
ATOM 662 C C . ASN A 1 83 ? -0.986 4.936 19.715 1.00 73.31 83 ASN A C 1
ATOM 664 O O . ASN A 1 83 ? -0.397 4.674 18.669 1.00 73.31 83 ASN A O 1
ATOM 668 N N . ILE A 1 84 ? -2.285 4.707 19.898 1.00 78.88 84 ILE A N 1
ATOM 669 C CA . ILE A 1 84 ? -3.235 4.254 18.877 1.00 78.88 84 ILE A CA 1
ATOM 670 C C . ILE A 1 84 ? -3.115 5.129 17.617 1.00 78.88 84 ILE A C 1
ATOM 672 O O . ILE A 1 84 ? -3.217 4.612 16.506 1.00 78.88 84 ILE A O 1
ATOM 676 N N . ASP A 1 85 ? -2.773 6.412 17.769 1.00 80.62 85 ASP A N 1
ATOM 677 C CA . ASP A 1 85 ? -2.535 7.313 16.643 1.00 80.62 85 ASP A CA 1
ATOM 678 C C . ASP A 1 85 ? -1.281 6.933 15.841 1.00 80.62 85 ASP A C 1
ATOM 680 O O . ASP A 1 85 ? -1.335 6.941 14.617 1.00 80.62 85 ASP A O 1
ATOM 684 N N . LEU A 1 86 ? -0.177 6.509 16.471 1.00 82.00 86 LEU A N 1
ATOM 685 C CA . LEU A 1 86 ? 1.000 5.999 15.744 1.00 82.00 86 LEU A CA 1
ATOM 686 C C . LEU A 1 86 ? 0.673 4.742 14.928 1.00 82.00 86 LEU A C 1
ATOM 688 O O . LEU A 1 86 ? 1.146 4.603 13.800 1.00 82.00 86 LEU A O 1
ATOM 692 N N . VAL A 1 87 ? -0.156 3.846 15.477 1.00 84.19 87 VAL A N 1
ATOM 693 C CA . VAL A 1 87 ? -0.632 2.647 14.763 1.00 84.19 87 VAL A CA 1
ATOM 694 C C . VAL A 1 87 ? -1.432 3.063 13.531 1.00 84.19 87 VAL A C 1
ATOM 696 O O . VAL A 1 87 ? -1.204 2.548 12.436 1.00 84.19 87 VAL A O 1
ATOM 699 N N . LEU A 1 88 ? -2.357 4.010 13.704 1.00 86.38 88 LEU A N 1
ATOM 700 C CA . LEU A 1 88 ? -3.170 4.542 12.619 1.00 86.38 88 LEU A CA 1
ATOM 701 C C . LEU A 1 88 ? -2.301 5.197 11.544 1.00 86.38 88 LEU A C 1
ATOM 703 O O . LEU A 1 88 ? -2.457 4.891 10.366 1.00 86.38 88 LEU A O 1
ATOM 707 N N . GLN A 1 89 ? -1.360 6.053 11.942 1.00 84.25 89 GLN A N 1
ATOM 708 C CA . GLN A 1 89 ? -0.455 6.737 11.022 1.00 84.25 89 GLN A CA 1
ATOM 709 C C . GLN A 1 89 ? 0.354 5.737 10.198 1.00 84.25 89 GLN A C 1
ATOM 711 O O . GLN A 1 89 ? 0.437 5.876 8.985 1.00 84.25 89 GLN A O 1
ATOM 716 N N . GLN A 1 90 ? 0.891 4.683 10.814 1.00 85.19 90 GLN A N 1
ATOM 717 C CA . GLN A 1 90 ? 1.603 3.631 10.085 1.00 85.19 90 GLN A CA 1
ATOM 718 C C . GLN A 1 90 ? 0.716 2.933 9.044 1.00 85.19 90 GLN A C 1
ATOM 720 O O . GLN A 1 90 ? 1.159 2.692 7.922 1.00 85.19 90 GLN A O 1
ATOM 725 N N . LYS A 1 91 ? -0.544 2.642 9.386 1.00 89.44 91 LYS A N 1
ATOM 726 C CA . LYS A 1 91 ? -1.505 2.028 8.456 1.00 89.44 91 LYS A CA 1
ATOM 727 C C . LYS A 1 91 ? -1.833 2.947 7.285 1.00 89.44 91 LYS A C 1
ATOM 729 O O . LYS A 1 91 ? -1.763 2.509 6.141 1.00 89.44 91 LYS A O 1
ATOM 734 N N . VAL A 1 92 ? -2.136 4.215 7.566 1.00 88.19 92 VAL A N 1
ATOM 735 C CA . VAL A 1 92 ? -2.405 5.230 6.536 1.00 88.19 92 VAL A CA 1
ATOM 736 C C . VAL A 1 92 ? -1.192 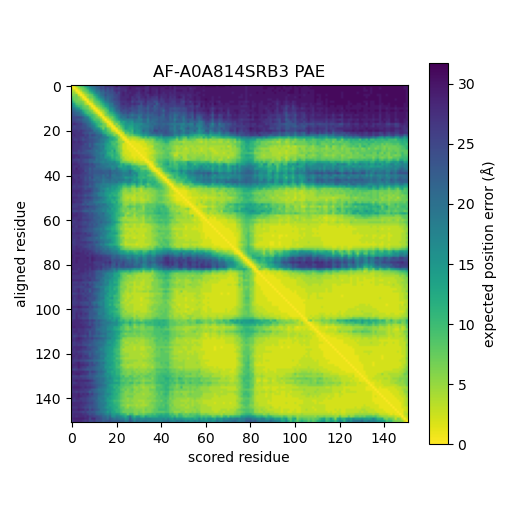5.396 5.624 1.00 88.19 92 VAL A C 1
ATOM 738 O O . VAL A 1 92 ? -1.353 5.426 4.411 1.00 88.19 92 VAL A O 1
ATOM 741 N N . LYS A 1 93 ? 0.029 5.408 6.172 1.00 86.00 93 LYS A N 1
ATOM 742 C CA . LYS A 1 93 ? 1.259 5.517 5.374 1.00 86.00 93 LYS A CA 1
ATOM 743 C C . LYS A 1 93 ? 1.404 4.401 4.348 1.00 86.00 93 LYS A C 1
ATOM 745 O O . LYS A 1 93 ? 1.719 4.678 3.198 1.00 86.00 93 LYS A O 1
ATOM 750 N N . VAL A 1 94 ? 1.150 3.154 4.747 1.00 89.31 94 VAL A N 1
ATOM 751 C CA . VAL A 1 94 ? 1.194 2.018 3.813 1.00 89.31 94 VAL A CA 1
ATOM 752 C C . VAL A 1 94 ? 0.165 2.194 2.697 1.00 89.31 94 VAL A C 1
ATOM 754 O O . VAL A 1 94 ? 0.485 1.954 1.540 1.00 89.31 94 VAL A O 1
ATOM 757 N N . ILE A 1 95 ? -1.046 2.651 3.022 1.00 90.50 95 ILE A N 1
ATOM 758 C CA . ILE A 1 95 ? -2.097 2.871 2.019 1.00 90.50 95 ILE A CA 1
ATOM 759 C C . ILE A 1 95 ? -1.703 3.992 1.050 1.00 90.50 95 ILE A C 1
ATOM 761 O O . ILE A 1 95 ? -1.813 3.825 -0.161 1.00 90.50 95 ILE A O 1
ATOM 765 N N . ARG A 1 96 ? -1.164 5.102 1.563 1.00 88.06 96 ARG A N 1
ATOM 766 C CA . ARG A 1 96 ? -0.677 6.220 0.743 1.00 88.06 96 ARG A CA 1
ATOM 767 C C . ARG A 1 96 ? 0.463 5.809 -0.177 1.00 88.06 96 ARG A C 1
ATOM 769 O O . ARG A 1 96 ? 0.431 6.157 -1.347 1.00 88.06 96 ARG A O 1
ATOM 776 N N . PHE A 1 97 ? 1.400 4.999 0.310 1.00 87.75 97 PHE A N 1
ATOM 777 C CA . PHE A 1 97 ? 2.456 4.443 -0.534 1.00 87.75 97 PHE A CA 1
ATOM 778 C C . PHE A 1 97 ? 1.890 3.662 -1.725 1.00 87.75 97 PHE A C 1
ATOM 780 O O . PHE A 1 97 ? 2.395 3.779 -2.833 1.00 87.75 97 PHE A O 1
ATOM 787 N N . ILE A 1 98 ? 0.847 2.857 -1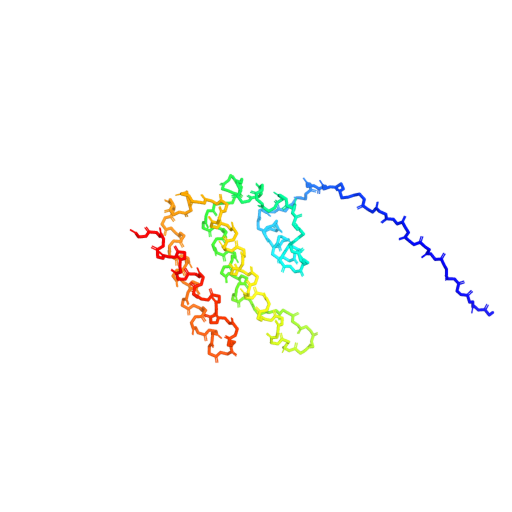.506 1.00 89.88 98 ILE A N 1
ATOM 788 C CA . ILE A 1 98 ? 0.234 2.047 -2.567 1.00 89.88 98 ILE A CA 1
ATOM 789 C C . ILE A 1 98 ? -0.466 2.931 -3.599 1.00 89.88 98 ILE A C 1
ATOM 791 O O . ILE A 1 98 ? -0.396 2.631 -4.784 1.00 89.88 98 ILE A O 1
ATOM 795 N N . LEU A 1 99 ? -1.102 4.020 -3.164 1.00 88.38 99 LEU A N 1
ATOM 796 C CA . LEU A 1 99 ? -1.728 4.990 -4.066 1.00 88.38 99 LEU A CA 1
ATOM 797 C C . LEU A 1 99 ? -0.697 5.653 -4.985 1.00 88.38 99 LEU A C 1
ATOM 799 O O . LEU A 1 99 ? -0.908 5.713 -6.190 1.00 88.38 99 LEU A O 1
ATOM 803 N N . GLU A 1 100 ? 0.435 6.075 -4.426 1.00 86.12 100 GLU A N 1
ATOM 804 C CA . GLU A 1 100 ? 1.555 6.637 -5.191 1.00 86.12 100 GLU A CA 1
ATOM 805 C C . GLU A 1 100 ? 2.179 5.584 -6.116 1.00 86.12 100 GLU A C 1
ATOM 807 O O . GLU A 1 100 ? 2.444 5.836 -7.288 1.00 86.12 100 GLU A O 1
ATOM 812 N N . TRP A 1 101 ? 2.347 4.353 -5.626 1.00 87.88 101 TRP A N 1
ATOM 813 C CA . TRP A 1 101 ? 2.844 3.243 -6.434 1.00 87.88 101 TRP A CA 1
ATOM 814 C C . TRP A 1 101 ? 1.930 2.939 -7.628 1.00 87.88 101 TRP A C 1
ATOM 816 O O . TRP A 1 101 ? 2.431 2.714 -8.734 1.00 87.88 101 TRP A O 1
ATOM 826 N N . TYR A 1 102 ? 0.614 2.985 -7.426 1.00 88.69 102 TYR A N 1
ATOM 827 C CA . TYR A 1 102 ? -0.383 2.859 -8.484 1.00 88.69 102 TYR A CA 1
ATOM 828 C C . TYR A 1 102 ? -0.297 4.012 -9.495 1.00 88.69 102 TYR A C 1
ATOM 830 O O . TYR A 1 102 ? -0.228 3.752 -10.696 1.00 88.69 102 TYR A O 1
ATOM 838 N N . ASP A 1 103 ? -0.219 5.268 -9.040 1.00 86.44 103 ASP A N 1
ATOM 839 C CA . ASP A 1 103 ? -0.154 6.438 -9.933 1.00 86.44 103 ASP A CA 1
ATOM 840 C C . ASP A 1 103 ? 1.134 6.490 -10.773 1.00 86.44 103 ASP A C 1
ATOM 842 O O . ASP A 1 103 ? 1.104 6.858 -11.952 1.00 86.44 103 ASP A O 1
ATOM 846 N N . VAL A 1 104 ? 2.265 6.056 -10.205 1.00 85.75 104 VAL A N 1
ATOM 847 C CA . VAL A 1 104 ? 3.546 5.976 -10.924 1.00 85.75 104 VAL A CA 1
ATOM 848 C C . VAL A 1 104 ? 3.569 4.795 -11.896 1.00 85.75 104 VAL A C 1
ATOM 850 O O . VAL A 1 104 ? 4.020 4.947 -13.032 1.00 85.75 104 VAL A O 1
ATOM 853 N N . SER A 1 105 ? 3.072 3.624 -11.485 1.00 83.94 105 SER A N 1
ATOM 854 C CA . SER A 1 105 ? 3.112 2.410 -12.320 1.00 83.94 105 SER A CA 1
ATOM 855 C C . SER A 1 105 ? 2.049 2.405 -13.424 1.00 83.94 105 SER A C 1
ATOM 857 O O . SER A 1 105 ? 2.235 1.747 -14.445 1.00 83.94 105 SER A O 1
ATOM 859 N N . ARG A 1 106 ? 0.943 3.140 -13.247 1.00 81.19 106 ARG A N 1
ATOM 860 C CA . ARG A 1 106 ? -0.155 3.282 -14.219 1.00 81.19 106 ARG A CA 1
ATOM 861 C C . ARG A 1 106 ? -0.587 1.936 -14.813 1.00 81.19 106 ARG A C 1
ATOM 863 O O . ARG A 1 106 ? -0.970 1.025 -14.088 1.00 81.19 106 ARG A O 1
ATOM 870 N N . GLU A 1 107 ? -0.507 1.813 -16.137 1.00 79.38 107 GLU A N 1
ATOM 871 C CA . GLU A 1 107 ? -0.970 0.667 -16.921 1.00 79.38 107 GLU A CA 1
ATOM 872 C C . GLU A 1 107 ? -0.226 -0.631 -16.581 1.00 79.38 107 GLU A C 1
ATOM 874 O O . GLU A 1 107 ? -0.785 -1.709 -16.756 1.00 79.38 107 GLU A O 1
ATOM 879 N N . THR A 1 108 ? 1.002 -0.556 -16.054 1.00 83.50 108 THR A N 1
ATOM 880 C CA . THR A 1 108 ? 1.787 -1.755 -15.726 1.00 83.50 108 THR A CA 1
ATOM 881 C C . THR A 1 108 ? 1.545 -2.252 -14.302 1.00 83.50 108 THR A C 1
ATOM 883 O O . THR A 1 108 ? 2.113 -3.267 -13.898 1.00 83.50 108 THR A O 1
ATOM 886 N N . PHE A 1 109 ? 0.735 -1.546 -13.503 1.00 85.62 109 PHE A N 1
ATOM 887 C CA . PHE A 1 109 ? 0.523 -1.895 -12.098 1.00 85.62 109 PHE A CA 1
ATOM 888 C C . PHE A 1 109 ? -0.132 -3.270 -11.925 1.00 85.62 109 PHE A C 1
ATOM 890 O O . PHE A 1 109 ? 0.182 -3.973 -10.976 1.00 85.62 109 PHE A O 1
ATOM 897 N N . PHE A 1 110 ? -0.988 -3.690 -12.855 1.00 86.69 110 PHE A N 1
ATOM 898 C CA . PHE A 1 110 ? -1.710 -4.963 -12.770 1.00 86.69 110 PHE A CA 1
ATOM 899 C C . PHE A 1 110 ? -1.105 -6.096 -13.612 1.00 86.69 110 PHE A C 1
ATOM 901 O O . PHE A 1 110 ? -1.690 -7.170 -13.732 1.00 86.69 110 PHE A O 1
ATOM 908 N N . GLU A 1 111 ? 0.096 -5.911 -14.171 1.00 86.81 111 GLU A N 1
ATOM 909 C CA . GLU A 1 111 ? 0.750 -6.955 -14.977 1.00 86.81 111 GLU A CA 1
ATOM 910 C C . GLU A 1 111 ? 1.077 -8.223 -14.171 1.00 86.81 111 GLU A C 1
ATOM 912 O O . GLU A 1 111 ? 1.052 -9.331 -14.716 1.00 86.81 111 GLU A O 1
ATOM 917 N N . ASP A 1 112 ? 1.392 -8.087 -12.876 1.00 86.75 112 ASP A N 1
ATOM 918 C CA . ASP A 1 112 ? 1.633 -9.232 -11.995 1.00 86.75 112 ASP A CA 1
ATOM 919 C C . ASP A 1 112 ? 0.367 -9.551 -11.180 1.00 86.75 112 ASP A C 1
ATOM 921 O O . ASP A 1 112 ? 0.005 -8.779 -10.286 1.00 86.75 112 ASP A O 1
ATOM 925 N N . PRO A 1 113 ? -0.266 -10.727 -11.372 1.00 87.75 113 PRO A N 1
ATOM 926 C CA . PRO A 1 113 ? -1.484 -11.099 -10.647 1.00 87.75 113 PRO A CA 1
ATOM 927 C C . PRO A 1 113 ? -1.288 -11.187 -9.125 1.00 87.75 113 PRO A C 1
ATOM 929 O O . PRO A 1 113 ? -2.259 -11.220 -8.370 1.00 87.75 113 PRO A O 1
ATOM 932 N N . LYS A 1 114 ? -0.040 -11.215 -8.635 1.00 88.75 114 LYS A N 1
ATOM 933 C CA . LYS A 1 114 ? 0.250 -11.146 -7.196 1.00 88.75 114 LYS A CA 1
ATOM 934 C C . LYS A 1 114 ? -0.161 -9.811 -6.574 1.00 88.75 114 LYS A C 1
ATOM 936 O O . LYS A 1 114 ? -0.402 -9.785 -5.369 1.00 88.75 114 LYS A O 1
ATOM 941 N N . ILE A 1 115 ? -0.241 -8.736 -7.359 1.00 90.50 115 ILE A N 1
ATOM 942 C CA . ILE A 1 115 ? -0.669 -7.415 -6.880 1.00 90.50 115 ILE A CA 1
ATOM 943 C C . ILE A 1 115 ? -2.151 -7.453 -6.508 1.00 90.50 115 ILE A C 1
ATOM 945 O O . ILE A 1 115 ? -2.505 -6.988 -5.427 1.00 90.50 115 ILE A O 1
ATOM 949 N N . ASN A 1 116 ? -2.981 -8.130 -7.304 1.00 90.06 116 ASN A N 1
ATOM 950 C CA . ASN A 1 116 ? -4.403 -8.318 -7.005 1.00 90.06 116 ASN A CA 1
ATOM 951 C C . ASN A 1 116 ? -4.616 -9.097 -5.708 1.00 90.06 116 ASN A C 1
ATOM 953 O O . ASN A 1 116 ? -5.316 -8.630 -4.814 1.00 90.06 116 ASN A O 1
ATOM 957 N N . VAL A 1 117 ? -3.916 -10.224 -5.543 1.00 92.12 117 VAL A N 1
ATOM 958 C CA . VAL A 1 117 ? -3.966 -11.009 -4.295 1.00 92.12 117 VAL A CA 1
ATOM 959 C C . VAL A 1 117 ? -3.524 -10.167 -3.091 1.00 92.12 117 VAL A C 1
ATOM 961 O O . VAL A 1 117 ? -4.139 -10.213 -2.028 1.00 92.12 117 VAL A O 1
ATOM 964 N N . PHE A 1 118 ? -2.473 -9.361 -3.253 1.00 94.25 118 PHE A N 1
ATOM 965 C CA . PHE A 1 118 ? -1.997 -8.452 -2.212 1.00 94.25 118 PHE A CA 1
ATOM 966 C C . PHE A 1 118 ? -3.028 -7.373 -1.843 1.00 94.25 118 PHE A C 1
ATOM 968 O O . PHE A 1 118 ? -3.226 -7.112 -0.654 1.00 94.25 118 PHE A O 1
ATOM 975 N N . LEU A 1 119 ? -3.675 -6.746 -2.830 1.00 93.44 119 LEU A N 1
ATOM 976 C CA . LEU A 1 119 ? -4.688 -5.716 -2.600 1.00 93.44 119 LEU A CA 1
ATOM 977 C C . LEU A 1 119 ? -5.938 -6.289 -1.932 1.00 93.44 119 LEU A C 1
ATOM 979 O O . LEU A 1 119 ? -6.459 -5.667 -1.007 1.00 93.44 119 LEU A O 1
ATOM 983 N N . GLU A 1 120 ? -6.379 -7.480 -2.335 1.00 93.06 120 GLU A N 1
ATOM 984 C CA . GLU A 1 120 ? -7.477 -8.196 -1.681 1.00 93.06 120 GLU A CA 1
ATOM 985 C C . GLU A 1 120 ? -7.154 -8.497 -0.210 1.00 93.06 120 GLU A C 1
ATOM 987 O O . GLU A 1 120 ? -7.950 -8.186 0.682 1.00 93.06 120 GLU A O 1
ATOM 992 N N . ASP A 1 121 ? -5.961 -9.033 0.070 1.00 94.38 121 ASP A N 1
ATOM 993 C CA . ASP A 1 121 ? -5.498 -9.300 1.435 1.00 94.38 121 ASP A CA 1
ATOM 994 C C . ASP A 1 121 ? -5.463 -8.018 2.279 1.00 94.38 121 ASP A C 1
ATOM 996 O O . ASP A 1 121 ? -5.922 -7.996 3.428 1.00 94.38 121 ASP A O 1
ATOM 1000 N N . LEU A 1 122 ? -4.926 -6.930 1.720 1.00 94.12 122 LEU A N 1
ATOM 1001 C CA . LEU A 1 122 ? -4.865 -5.636 2.390 1.00 94.12 122 LEU A CA 1
ATOM 1002 C C . LEU A 1 122 ? -6.263 -5.076 2.660 1.00 94.12 122 LEU A C 1
ATOM 1004 O O . LEU A 1 122 ? -6.534 -4.593 3.760 1.00 94.12 122 LEU A O 1
ATOM 1008 N N . HIS A 1 123 ? -7.163 -5.164 1.686 1.00 93.88 123 HIS A N 1
ATOM 1009 C CA . HIS A 1 123 ? -8.539 -4.701 1.802 1.00 93.88 123 HIS A CA 1
ATOM 1010 C C . HIS A 1 123 ? -9.284 -5.401 2.943 1.00 93.88 123 HIS A C 1
ATOM 1012 O O . HIS A 1 123 ? -9.917 -4.732 3.767 1.00 93.88 123 HIS A O 1
ATOM 1018 N N . GLN A 1 124 ? -9.130 -6.722 3.082 1.00 94.06 124 GLN A N 1
ATOM 1019 C CA . GLN A 1 124 ? -9.701 -7.464 4.213 1.00 94.06 124 GLN A CA 1
ATOM 1020 C C . GLN A 1 124 ? -9.131 -6.999 5.559 1.00 94.06 124 GLN A C 1
ATOM 1022 O O . GLN A 1 124 ? -9.878 -6.862 6.532 1.00 94.06 124 GLN A O 1
ATOM 1027 N N . LEU A 1 125 ? -7.828 -6.707 5.630 1.00 93.31 125 LEU A N 1
ATOM 1028 C CA . LEU A 1 125 ? -7.207 -6.181 6.849 1.00 93.31 125 LEU A CA 1
ATOM 1029 C C . LEU A 1 125 ? -7.757 -4.796 7.210 1.00 93.31 125 LEU A C 1
ATOM 1031 O O . LEU A 1 125 ? -8.139 -4.577 8.361 1.00 93.31 125 LEU A O 1
ATOM 1035 N N . ILE A 1 126 ? -7.887 -3.894 6.231 1.00 93.00 126 ILE A N 1
ATOM 1036 C CA . ILE A 1 126 ? -8.463 -2.561 6.444 1.00 93.00 126 ILE A CA 1
ATOM 1037 C C . ILE A 1 126 ? -9.922 -2.670 6.914 1.00 93.00 126 ILE A C 1
ATOM 1039 O O . ILE A 1 126 ? -10.321 -1.943 7.825 1.00 93.00 126 ILE A O 1
ATOM 1043 N N . ARG A 1 127 ? -10.716 -3.616 6.382 1.00 92.44 127 ARG A N 1
ATOM 1044 C CA . ARG A 1 127 ? -12.099 -3.869 6.843 1.00 92.44 127 ARG A CA 1
ATOM 1045 C C . ARG A 1 127 ? -12.193 -4.304 8.302 1.00 92.44 127 ARG A C 1
ATOM 1047 O O . ARG A 1 127 ? -13.183 -4.009 8.979 1.00 92.44 127 ARG A O 1
ATOM 1054 N N . VAL A 1 128 ? -11.197 -5.027 8.799 1.00 91.88 128 VAL A N 1
ATOM 1055 C CA . VAL A 1 128 ? -11.127 -5.376 10.221 1.00 91.88 128 VAL A CA 1
ATOM 1056 C C . VAL A 1 128 ? -10.733 -4.145 11.036 1.00 91.88 128 VAL A C 1
ATOM 1058 O O . VAL A 1 128 ? -11.414 -3.818 12.011 1.00 91.88 128 VAL A O 1
ATOM 1061 N N . ASP A 1 129 ? -9.700 -3.425 10.603 1.00 89.88 129 ASP A N 1
ATOM 1062 C CA . ASP A 1 129 ? -9.140 -2.290 11.337 1.00 89.88 129 ASP A CA 1
ATOM 1063 C C . ASP A 1 129 ? -10.061 -1.062 11.356 1.00 89.88 129 ASP A C 1
ATOM 1065 O O . ASP A 1 129 ? -10.078 -0.331 12.345 1.00 89.88 129 ASP A O 1
ATOM 1069 N N . MET A 1 130 ? -10.916 -0.859 10.349 1.00 91.31 130 MET A N 1
ATOM 1070 C CA . MET A 1 130 ? -11.884 0.250 10.324 1.00 91.31 130 MET A CA 1
ATOM 1071 C C . MET A 1 130 ? -12.940 0.180 11.440 1.00 91.31 130 MET A C 1
ATOM 1073 O O . MET A 1 130 ? -13.618 1.171 11.718 1.00 91.31 130 MET A O 1
ATOM 1077 N N . LYS A 1 131 ? -13.098 -0.985 12.089 1.00 88.81 131 LYS A N 1
ATOM 1078 C CA . LYS A 1 131 ? -13.944 -1.137 13.287 1.00 88.81 131 LYS A CA 1
ATOM 1079 C C . LYS A 1 131 ? -13.339 -0.434 14.503 1.00 88.81 131 LYS A C 1
ATOM 1081 O O . LYS A 1 131 ? -14.072 -0.080 15.421 1.00 88.81 131 LYS A O 1
ATOM 1086 N N . ILE A 1 132 ? -12.020 -0.256 14.497 1.00 87.31 132 ILE A N 1
ATOM 1087 C CA . ILE A 1 132 ? -11.232 0.386 15.552 1.00 87.31 132 ILE A CA 1
ATOM 1088 C C . ILE A 1 132 ? -10.895 1.825 15.136 1.00 87.31 132 ILE A C 1
ATOM 1090 O O . ILE A 1 132 ? -11.029 2.749 15.933 1.00 87.31 132 ILE A O 1
ATOM 1094 N N . PHE A 1 133 ? -10.515 2.022 13.873 1.00 88.00 133 PHE A N 1
ATOM 1095 C CA . PHE A 1 133 ? -10.066 3.293 13.315 1.00 88.00 133 PHE A CA 1
ATOM 1096 C C . PHE A 1 133 ? -11.063 3.826 12.285 1.00 88.00 133 PHE A C 1
ATOM 1098 O O . PHE A 1 133 ? -11.052 3.432 11.118 1.00 88.00 133 PHE A O 1
ATOM 1105 N N . SER A 1 134 ? -11.920 4.763 12.688 1.00 88.12 134 SER A N 1
ATOM 1106 C CA . SER A 1 134 ? -12.924 5.343 11.788 1.00 88.12 134 SER A CA 1
ATOM 1107 C C . SER A 1 134 ? -12.313 6.083 10.592 1.00 88.12 134 SER A C 1
ATOM 1109 O O . SER A 1 134 ? -12.953 6.160 9.546 1.00 88.12 134 SER A O 1
ATOM 1111 N N . GLN A 1 135 ? -11.077 6.575 10.718 1.00 87.69 135 GLN A N 1
ATOM 1112 C CA . GLN A 1 135 ? -10.345 7.293 9.672 1.00 87.69 135 GLN A CA 1
ATOM 1113 C C . GLN A 1 135 ? -9.986 6.400 8.474 1.00 87.69 135 GLN A C 1
ATOM 1115 O O . GLN A 1 135 ? -9.886 6.894 7.356 1.00 87.69 135 GLN A O 1
ATOM 1120 N N . LEU A 1 136 ? -9.868 5.079 8.666 1.00 90.50 136 LEU A N 1
ATOM 1121 C CA . LEU A 1 136 ? -9.563 4.143 7.575 1.00 90.50 136 LEU A CA 1
ATOM 1122 C C . LEU A 1 136 ? -10.731 3.950 6.591 1.00 90.50 136 LEU A C 1
ATOM 1124 O O . LEU A 1 136 ? -10.559 3.318 5.554 1.00 90.50 136 LEU A O 1
ATOM 1128 N N . LYS A 1 137 ? -11.917 4.501 6.888 1.00 90.50 137 LYS A N 1
ATOM 1129 C CA . LYS A 1 137 ? -13.089 4.437 6.001 1.00 90.50 137 LYS A CA 1
ATOM 1130 C C . LYS A 1 137 ? -12.921 5.209 4.699 1.00 90.50 137 LYS A C 1
ATOM 1132 O O . LYS A 1 137 ? -13.560 4.849 3.720 1.00 90.50 137 LYS A O 1
ATOM 1137 N N . GLU A 1 138 ? -12.129 6.275 4.691 1.00 89.50 138 GLU A N 1
ATOM 1138 C CA . GLU A 1 138 ? -11.832 6.982 3.442 1.00 89.50 138 GLU A CA 1
ATOM 1139 C C . GLU A 1 138 ? -10.707 6.272 2.688 1.00 89.50 138 GLU A C 1
ATOM 1141 O O . GLU A 1 138 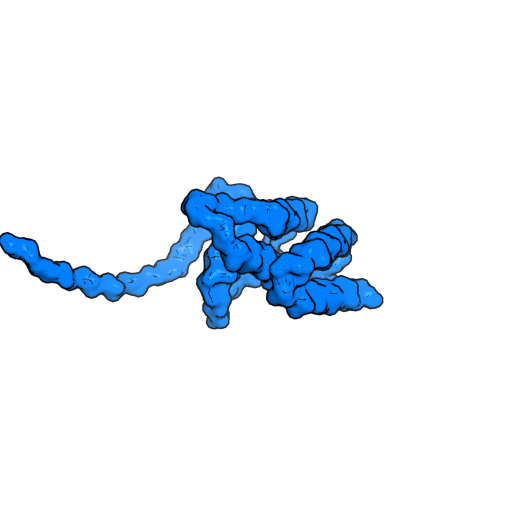? -10.794 6.087 1.481 1.00 89.50 138 GLU A O 1
ATOM 1146 N N . GLU A 1 139 ? -9.713 5.756 3.414 1.00 89.38 139 GLU A N 1
ATOM 1147 C CA . GLU A 1 139 ? -8.591 5.018 2.830 1.00 89.38 139 GLU A CA 1
ATOM 1148 C C . GLU A 1 139 ? -9.030 3.719 2.130 1.00 89.38 139 GLU A C 1
ATOM 1150 O O . 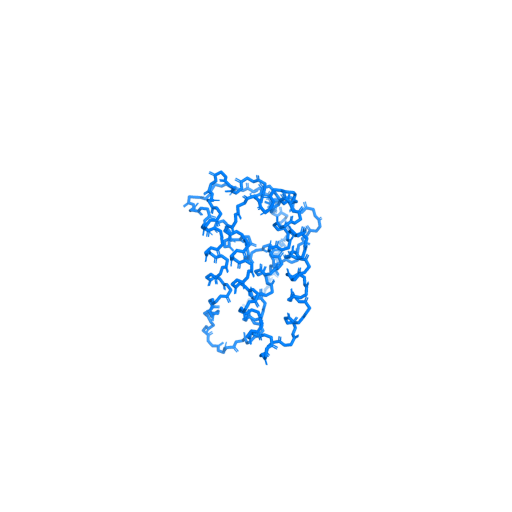GLU A 1 139 ? -8.529 3.399 1.056 1.00 89.38 139 GLU A O 1
ATOM 1155 N N . ILE A 1 140 ? -10.006 2.983 2.683 1.00 92.38 140 ILE A N 1
ATOM 1156 C CA . ILE A 1 140 ? -10.511 1.763 2.032 1.00 92.38 140 ILE A CA 1
ATOM 1157 C C . ILE A 1 140 ? -11.195 2.052 0.693 1.00 92.38 140 ILE A C 1
ATOM 1159 O O . ILE A 1 140 ? -11.031 1.267 -0.232 1.00 92.38 140 ILE A O 1
ATOM 1163 N N . LYS A 1 141 ? -11.899 3.186 0.559 1.00 92.56 141 LYS A N 1
ATOM 1164 C CA . LYS A 1 141 ? -12.542 3.570 -0.708 1.00 92.56 141 LYS A CA 1
ATOM 1165 C C . LYS A 1 141 ? -11.509 3.846 -1.796 1.00 92.56 141 LYS A C 1
ATOM 1167 O O . LYS A 1 141 ? -11.761 3.561 -2.957 1.00 92.56 141 LYS A O 1
ATOM 1172 N N . LEU A 1 142 ? -10.349 4.391 -1.421 1.00 91.69 142 LEU A N 1
ATOM 1173 C CA . LEU A 1 142 ? -9.248 4.630 -2.355 1.00 91.69 142 LEU A CA 1
ATOM 1174 C C . LEU A 1 142 ? -8.664 3.308 -2.867 1.00 91.69 142 LEU A C 1
ATOM 1176 O O . LEU A 1 142 ? -8.402 3.177 -4.057 1.00 91.69 142 LEU A O 1
ATOM 1180 N N . ILE A 1 143 ? -8.519 2.314 -1.986 1.00 92.50 143 ILE A N 1
ATOM 1181 C CA . ILE A 1 143 ? -8.096 0.964 -2.383 1.00 92.50 143 ILE A CA 1
ATOM 1182 C C . ILE A 1 143 ? -9.160 0.278 -3.249 1.00 92.50 143 ILE A C 1
ATOM 1184 O O . ILE A 1 143 ? -8.810 -0.321 -4.259 1.00 92.50 143 ILE A O 1
ATOM 1188 N N . GLU A 1 144 ? -10.445 0.382 -2.895 1.00 92.38 144 GLU A N 1
ATOM 1189 C CA . GLU A 1 144 ? -11.546 -0.156 -3.710 1.00 92.38 144 GLU A CA 1
ATOM 1190 C C . GLU A 1 144 ? -11.546 0.462 -5.117 1.00 92.38 144 GLU A C 1
ATOM 1192 O O . GLU A 1 144 ? -11.632 -0.275 -6.091 1.00 92.38 144 GLU A O 1
ATOM 1197 N N . ALA A 1 145 ? -11.326 1.775 -5.237 1.00 91.69 145 ALA A N 1
ATOM 1198 C CA . ALA A 1 145 ? -11.212 2.445 -6.532 1.00 91.69 145 ALA A CA 1
ATOM 1199 C C . ALA A 1 145 ? -10.015 1.952 -7.367 1.00 91.69 145 ALA A C 1
ATOM 1201 O O . ALA A 1 145 ? -10.131 1.846 -8.584 1.00 91.69 145 ALA A O 1
ATOM 1202 N N . ILE A 1 146 ? -8.871 1.637 -6.743 1.00 90.44 146 ILE A N 1
ATOM 1203 C CA . ILE A 1 146 ? -7.739 1.018 -7.455 1.00 90.44 146 ILE A CA 1
ATOM 1204 C C . ILE A 1 146 ? -8.145 -0.356 -7.990 1.00 90.44 146 ILE A C 1
ATOM 1206 O O . ILE A 1 146 ? -7.936 -0.626 -9.165 1.00 90.44 146 ILE A O 1
ATOM 1210 N N . ILE A 1 147 ? -8.743 -1.202 -7.146 1.00 88.62 147 ILE A N 1
ATOM 1211 C CA . ILE A 1 147 ? -9.155 -2.561 -7.527 1.00 88.62 147 ILE A CA 1
ATOM 1212 C C . ILE A 1 147 ? -10.200 -2.524 -8.653 1.00 88.62 147 ILE A C 1
ATOM 1214 O O . ILE A 1 147 ? -10.135 -3.331 -9.572 1.00 88.62 147 ILE A O 1
ATOM 1218 N N . GLU A 1 148 ? -11.141 -1.577 -8.618 1.00 87.00 148 GLU A N 1
ATOM 1219 C CA . GLU A 1 148 ? -12.141 -1.400 -9.680 1.00 87.00 148 GLU A CA 1
ATOM 1220 C C . GLU A 1 148 ? -11.516 -1.005 -11.026 1.00 87.00 148 GLU A C 1
ATOM 1222 O O . GLU A 1 148 ? -12.030 -1.412 -12.062 1.00 87.00 148 GLU A O 1
ATOM 1227 N N . ASN A 1 149 ? -10.397 -0.271 -11.031 1.00 81.81 149 ASN A N 1
ATOM 1228 C CA . ASN A 1 149 ? -9.704 0.123 -12.265 1.00 81.81 149 ASN A CA 1
ATOM 1229 C C . ASN A 1 149 ? -8.941 -1.030 -12.952 1.00 81.81 149 ASN A C 1
ATOM 1231 O O . ASN A 1 149 ? -8.524 -0.858 -14.095 1.00 81.81 149 ASN A O 1
ATOM 1235 N N . ASP A 1 150 ? -8.746 -2.176 -12.288 1.00 74.38 150 ASP A N 1
ATOM 1236 C CA . ASP A 1 150 ? -8.207 -3.403 -12.910 1.00 74.38 150 ASP A CA 1
ATOM 1237 C C . ASP A 1 150 ? -9.228 -4.084 -13.846 1.00 74.38 150 ASP A C 1
ATOM 1239 O O . ASP A 1 150 ? -8.859 -4.899 -14.691 1.00 74.38 150 ASP A O 1
ATOM 1243 N N . THR A 1 151 ? -10.525 -3.779 -13.686 1.00 58.03 151 THR A N 1
ATOM 1244 C CA . THR A 1 151 ? -11.640 -4.471 -14.366 1.00 58.03 151 THR A CA 1
ATOM 1245 C C . THR A 1 151 ? -12.126 -3.728 -15.608 1.00 58.03 151 THR A C 1
ATOM 1247 O O . THR A 1 151 ? -12.401 -4.409 -16.625 1.00 58.03 151 THR A O 1
#